Protein AF-A0A3P3EKJ6-F1 (afdb_monomer_lite)

Organism: NCBI:txid425306

pLDDT: mean 93.19, std 6.35, range [71.19, 98.12]

InterPro domains:
  IPR021436 Protein of unknown function DUF3085 [PF11284] (41-100)

Sequence (100 aa):
MFTFPILAVRKVIDRGIADAAANGGFRNPYYGTRPGEGERPGLWLVGDEGVYIMSNGKLAEGARALVAYSEQCHPVGNPDWWDYKRRHFGGDDGIEFIEA

Radius of gyration: 13.76 Å; chains: 1; bounding box: 33×24×32 Å

Secondary structure (DSSP, 8-state):
-----HHHHHHHHHHHHHHHHHTTSBPPTTTTSSTTS---SEEEEEEESEEEEEE-BPPPTTPPPPEEE-SS--TTT-TTHHHHHHHHT-SS-EEEEEE-

Foldseek 3Di:
DFDFDPVLVVVQQVVLVVQQVVAPAFAAPVNPPDPPPRSAWWWKFKDDQWTWIHIRRHHDPPDDTRITGTCLTDNVNHVCRQVVCCVPVRNDIDIDIGHD

Structure (mmCIF, N/CA/C/O backbone):
data_AF-A0A3P3EKJ6-F1
#
_entry.id   AF-A0A3P3EKJ6-F1
#
loop_
_atom_site.group_PDB
_atom_site.id
_atom_site.type_symbol
_atom_site.label_atom_id
_atom_site.label_alt_id
_atom_site.label_comp_id
_atom_site.label_asym_id
_atom_site.label_entity_id
_atom_site.label_seq_id
_atom_site.pdbx_PDB_ins_code
_atom_site.Cartn_x
_atom_site.Cartn_y
_atom_site.Cartn_z
_atom_site.occupancy
_atom_site.B_iso_or_equiv
_atom_site.auth_seq_id
_atom_site.auth_comp_id
_atom_site.auth_asym_id
_atom_site.auth_atom_id
_atom_site.pdbx_PDB_model_num
ATOM 1 N N . MET A 1 1 ? 9.458 6.744 -11.834 1.00 87.12 1 MET A N 1
ATOM 2 C CA . MET A 1 1 ? 8.083 7.023 -11.356 1.00 87.12 1 MET A CA 1
ATOM 3 C C . MET A 1 1 ? 7.342 5.705 -11.380 1.00 87.12 1 MET A C 1
ATOM 5 O O . MET A 1 1 ? 7.421 5.031 -12.396 1.00 87.12 1 MET A O 1
ATOM 9 N N . PHE A 1 2 ? 6.699 5.325 -10.279 1.00 95.44 2 PHE A N 1
ATOM 10 C CA . PHE A 1 2 ? 5.986 4.050 -10.178 1.00 95.44 2 PHE A CA 1
ATOM 11 C C . PHE A 1 2 ? 4.582 4.168 -10.764 1.00 95.44 2 PHE A C 1
ATOM 13 O O . PHE A 1 2 ? 3.879 5.139 -10.478 1.00 95.44 2 PHE A O 1
ATOM 20 N N . THR A 1 3 ? 4.176 3.189 -11.567 1.00 96.75 3 THR A N 1
ATOM 21 C CA . THR A 1 3 ? 2.817 3.103 -12.113 1.00 96.75 3 THR A CA 1
ATOM 22 C C . THR A 1 3 ? 2.078 1.910 -11.532 1.00 96.75 3 THR A C 1
ATOM 24 O O . THR A 1 3 ? 2.664 0.868 -11.239 1.00 96.75 3 THR A O 1
ATOM 27 N N . PHE A 1 4 ? 0.768 2.081 -11.363 1.00 97.25 4 PHE A N 1
ATOM 28 C CA . PHE A 1 4 ? -0.129 1.067 -10.827 1.00 97.25 4 PHE A CA 1
ATOM 29 C C . PHE A 1 4 ? -1.380 0.987 -11.703 1.00 97.25 4 PHE A C 1
ATOM 31 O O . PHE A 1 4 ? -1.954 2.032 -12.033 1.00 97.25 4 PHE A O 1
ATOM 38 N N . PRO A 1 5 ? -1.870 -0.218 -12.038 1.00 96.44 5 PRO A N 1
ATOM 39 C CA . PRO A 1 5 ? -3.151 -0.357 -12.713 1.00 96.44 5 PRO A CA 1
ATOM 40 C C . PRO A 1 5 ? -4.278 0.236 -11.860 1.00 96.44 5 PRO A C 1
ATOM 42 O O . PRO A 1 5 ? -4.478 -0.171 -10.714 1.00 96.44 5 PRO A O 1
ATOM 45 N N . ILE A 1 6 ? -5.070 1.157 -12.419 1.00 96.44 6 ILE A N 1
ATOM 46 C CA . ILE A 1 6 ? -6.115 1.877 -11.665 1.00 96.44 6 ILE A CA 1
ATOM 47 C C . ILE A 1 6 ? -7.128 0.940 -10.988 1.00 96.44 6 ILE A C 1
ATOM 49 O O . ILE A 1 6 ? -7.605 1.213 -9.888 1.00 96.44 6 ILE A O 1
ATOM 53 N N . LEU A 1 7 ? -7.431 -0.201 -11.614 1.00 98.06 7 LEU A N 1
ATOM 54 C CA . LEU A 1 7 ? -8.320 -1.210 -11.036 1.00 98.06 7 LEU A CA 1
ATOM 55 C C . LEU A 1 7 ? -7.704 -1.895 -9.810 1.00 98.06 7 LEU A C 1
ATOM 57 O O . LEU A 1 7 ? -8.432 -2.228 -8.879 1.00 98.06 7 LEU A O 1
ATOM 61 N N . ALA A 1 8 ? -6.385 -2.097 -9.791 1.00 97.19 8 ALA A N 1
ATOM 62 C CA . ALA A 1 8 ? -5.689 -2.649 -8.634 1.00 97.19 8 ALA A CA 1
ATOM 63 C C . ALA A 1 8 ? -5.668 -1.637 -7.481 1.00 97.19 8 ALA A C 1
ATOM 65 O O . ALA A 1 8 ? -5.993 -2.002 -6.355 1.00 97.19 8 ALA A O 1
ATOM 66 N N . VAL A 1 9 ? -5.399 -0.359 -7.780 1.00 96.81 9 VAL A N 1
ATOM 67 C CA . VAL A 1 9 ? -5.453 0.733 -6.792 1.00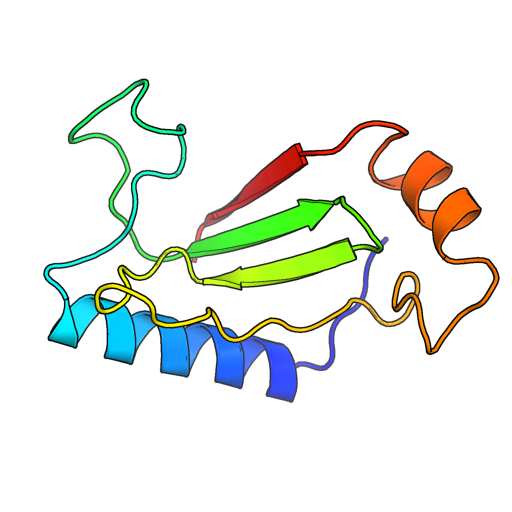 96.81 9 VAL A CA 1
ATOM 68 C C . VAL A 1 9 ? -6.829 0.796 -6.124 1.00 96.81 9 VAL A C 1
ATOM 70 O O . VAL A 1 9 ? -6.917 0.765 -4.900 1.00 96.81 9 VAL A O 1
ATOM 73 N N . ARG A 1 10 ? -7.911 0.801 -6.916 1.00 96.88 10 ARG A N 1
ATOM 74 C CA . ARG A 1 10 ? -9.287 0.811 -6.390 1.00 96.88 10 ARG A CA 1
ATOM 75 C C . ARG A 1 10 ? -9.569 -0.386 -5.488 1.00 96.88 10 ARG A C 1
ATOM 77 O O . ARG A 1 10 ? -10.058 -0.197 -4.385 1.00 96.88 10 ARG A O 1
ATOM 84 N N . LYS A 1 11 ? -9.172 -1.597 -5.894 1.00 97.75 11 LYS A N 1
ATOM 85 C CA . LYS A 1 11 ? -9.341 -2.804 -5.065 1.00 97.75 11 LYS A CA 1
ATOM 86 C C . LYS A 1 11 ? -8.619 -2.704 -3.721 1.00 97.75 11 LYS A C 1
ATOM 88 O O . LYS A 1 11 ? -9.170 -3.142 -2.716 1.00 97.75 11 LYS A O 1
ATOM 93 N N . VAL A 1 12 ? -7.405 -2.150 -3.696 1.00 97.62 12 VAL A N 1
ATOM 94 C CA . VAL A 1 12 ? -6.647 -1.942 -2.452 1.00 97.62 12 VAL A CA 1
ATOM 95 C C . VAL A 1 12 ? -7.358 -0.937 -1.543 1.00 97.62 12 VAL A C 1
ATOM 97 O O . VAL A 1 12 ? -7.476 -1.193 -0.345 1.00 97.62 12 VAL A O 1
ATOM 100 N N . ILE A 1 13 ? -7.871 0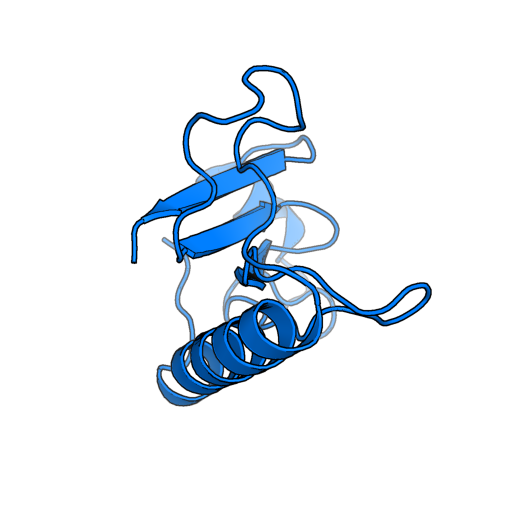.163 -2.103 1.00 95.94 13 ILE A N 1
ATOM 101 C CA . ILE A 1 13 ? -8.640 1.169 -1.355 1.00 95.94 13 ILE A CA 1
ATOM 102 C C . ILE A 1 13 ? -9.931 0.559 -0.800 1.00 95.94 13 ILE A C 1
ATOM 104 O O . ILE A 1 13 ? -10.151 0.606 0.408 1.00 95.94 13 ILE A O 1
ATOM 108 N N . ASP A 1 14 ? -10.747 -0.066 -1.652 1.00 96.50 14 ASP A N 1
ATOM 109 C CA . ASP A 1 14 ? -12.034 -0.654 -1.267 1.00 96.50 14 ASP A CA 1
ATOM 110 C C . ASP A 1 14 ? -11.850 -1.712 -0.174 1.00 96.50 14 ASP A C 1
ATOM 112 O O . ASP A 1 14 ? -12.568 -1.724 0.829 1.00 96.50 14 ASP A O 1
ATOM 116 N N . ARG A 1 15 ? -10.836 -2.576 -0.333 1.00 96.69 15 ARG A N 1
ATOM 117 C CA . ARG A 1 15 ? -10.510 -3.589 0.670 1.00 96.69 15 ARG A CA 1
ATOM 118 C C . ARG A 1 15 ? -10.069 -2.953 1.984 1.00 96.69 15 ARG A C 1
ATOM 120 O O . ARG A 1 15 ? -10.530 -3.369 3.040 1.00 96.69 15 ARG A O 1
ATOM 127 N N . GLY A 1 16 ? -9.228 -1.927 1.909 1.00 95.69 16 GLY A N 1
ATOM 128 C CA . GLY A 1 16 ? -8.757 -1.171 3.060 1.00 95.69 16 GLY A CA 1
ATOM 129 C C . GLY A 1 16 ? -9.862 -0.496 3.864 1.00 95.69 16 GLY A C 1
ATOM 130 O O . GLY A 1 16 ? -9.851 -0.559 5.091 1.00 95.69 16 GLY A O 1
ATOM 131 N N . ILE A 1 17 ? -10.837 0.111 3.182 1.00 95.50 17 ILE A N 1
ATOM 132 C CA . ILE A 1 17 ? -12.015 0.718 3.816 1.00 95.50 17 ILE A CA 1
ATOM 133 C C . ILE A 1 17 ? -12.851 -0.357 4.518 1.00 95.50 17 ILE A C 1
ATOM 135 O O . ILE A 1 17 ? -13.245 -0.169 5.669 1.00 95.50 17 ILE A O 1
ATOM 139 N N . ALA A 1 18 ? -13.095 -1.489 3.852 1.00 96.50 18 ALA A N 1
ATOM 140 C CA . ALA A 1 18 ? -13.854 -2.592 4.434 1.00 96.50 18 ALA A CA 1
ATOM 141 C C . ALA A 1 18 ? -13.154 -3.184 5.669 1.00 96.50 18 ALA A C 1
ATOM 143 O O . ALA A 1 18 ? -13.793 -3.392 6.701 1.00 96.50 18 ALA A O 1
ATOM 144 N N . ASP A 1 19 ? -11.840 -3.403 5.588 1.00 96.94 19 ASP A N 1
ATOM 145 C CA . ASP A 1 19 ? -11.045 -3.897 6.709 1.00 96.94 19 ASP A CA 1
ATOM 146 C C . ASP A 1 19 ? -11.046 -2.875 7.866 1.00 96.94 19 ASP A C 1
ATOM 148 O O . ASP A 1 19 ? -11.303 -3.245 9.010 1.00 96.94 19 ASP A O 1
ATOM 152 N N . ALA A 1 20 ? -10.878 -1.577 7.590 1.00 95.88 20 ALA A N 1
ATOM 153 C CA . ALA A 1 20 ? -10.944 -0.534 8.615 1.00 95.88 20 ALA A CA 1
ATOM 154 C C . ALA A 1 20 ? -12.306 -0.486 9.326 1.00 95.88 20 ALA A C 1
ATOM 156 O O . ALA A 1 20 ? -12.361 -0.391 10.554 1.00 95.88 20 ALA A O 1
ATOM 157 N N . ALA A 1 21 ? -13.404 -0.586 8.572 1.00 96.44 21 ALA A N 1
ATOM 158 C CA . ALA A 1 21 ? -14.754 -0.612 9.128 1.00 96.44 21 ALA A CA 1
ATOM 159 C C . ALA A 1 21 ? -14.983 -1.835 10.033 1.00 96.44 21 ALA A C 1
ATOM 161 O O . ALA A 1 21 ? -15.629 -1.716 11.072 1.00 96.44 21 ALA A O 1
ATOM 162 N N . ALA A 1 22 ? -14.421 -2.991 9.671 1.00 97.19 22 ALA A N 1
ATOM 163 C CA . ALA A 1 22 ? -14.550 -4.223 10.444 1.00 97.19 22 ALA A CA 1
ATOM 164 C C . ALA A 1 22 ? -13.637 -4.278 11.683 1.00 97.19 22 ALA A C 1
ATOM 166 O O . ALA A 1 22 ? -13.969 -4.962 12.647 1.00 97.19 22 ALA A O 1
ATOM 167 N N . ASN A 1 23 ? -12.500 -3.570 11.673 1.00 96.44 23 ASN A N 1
ATOM 168 C CA . ASN A 1 23 ? -11.419 -3.763 12.650 1.00 96.44 23 ASN A CA 1
ATOM 169 C C . ASN A 1 23 ? -11.049 -2.490 13.440 1.00 96.44 23 ASN A C 1
ATOM 171 O O . ASN A 1 23 ? -9.927 -2.353 13.933 1.00 96.44 23 ASN A O 1
ATOM 175 N N . GLY A 1 24 ? -11.978 -1.541 13.584 1.00 94.06 24 GLY A N 1
ATOM 176 C CA . GLY A 1 24 ? -11.806 -0.394 14.486 1.00 94.06 24 GLY A CA 1
ATOM 177 C C . GLY A 1 24 ? -10.926 0.733 13.933 1.00 94.06 24 GLY A C 1
ATOM 178 O O . GLY A 1 24 ? -10.156 1.350 14.679 1.00 94.06 24 GLY A O 1
ATOM 179 N N . GLY A 1 25 ? -11.022 0.996 12.628 1.00 94.75 25 GLY A N 1
ATOM 180 C CA . GLY A 1 25 ? -10.468 2.175 11.961 1.00 94.75 25 GLY A CA 1
ATOM 181 C C . GLY A 1 25 ? -9.164 1.931 11.201 1.00 94.75 25 GLY A C 1
ATOM 182 O O . GLY A 1 25 ? -8.875 0.830 10.735 1.00 94.75 25 GLY A O 1
ATOM 183 N N . PHE A 1 26 ? -8.369 2.987 11.047 1.00 94.06 26 PHE A N 1
ATOM 184 C CA . PHE A 1 26 ? -7.126 2.966 10.278 1.00 94.06 26 PHE A CA 1
ATOM 185 C C . PHE A 1 26 ? -5.905 2.820 11.189 1.00 94.06 26 PHE A C 1
ATOM 187 O O . PHE A 1 26 ? -5.932 3.171 12.370 1.00 94.06 26 PHE A O 1
ATOM 194 N N . ARG A 1 27 ? -4.827 2.256 10.648 1.00 92.31 27 ARG A N 1
ATOM 195 C CA . ARG A 1 27 ? -3.516 2.195 11.290 1.00 92.31 27 ARG A CA 1
ATOM 196 C C . ARG A 1 27 ? -2.841 3.553 11.174 1.00 92.31 27 ARG A C 1
ATOM 198 O O . ARG A 1 27 ? -2.919 4.217 10.140 1.00 92.31 27 ARG A O 1
ATOM 205 N N . ASN A 1 28 ? -2.154 3.923 12.246 1.00 89.75 28 ASN A N 1
ATOM 206 C CA . ASN A 1 28 ? -1.390 5.153 12.316 1.00 89.75 28 ASN A CA 1
ATOM 207 C C . ASN A 1 28 ? -0.226 5.119 11.299 1.00 89.75 28 ASN A C 1
ATOM 209 O O . ASN A 1 28 ? 0.555 4.163 11.322 1.00 89.75 28 ASN A O 1
ATOM 213 N N . PRO A 1 29 ? -0.092 6.121 10.413 1.00 82.94 29 PRO A N 1
ATOM 214 C CA . PRO A 1 29 ? 0.925 6.136 9.364 1.00 82.94 29 PRO A CA 1
ATOM 215 C C . PRO A 1 29 ? 2.330 6.443 9.894 1.00 82.94 29 PRO A C 1
ATOM 217 O O . PRO A 1 29 ? 3.303 6.189 9.197 1.00 82.94 29 PRO A O 1
ATOM 220 N N . TYR A 1 30 ? 2.456 6.935 11.129 1.00 80.75 30 TYR A N 1
ATOM 221 C CA . TYR A 1 30 ? 3.730 7.281 11.760 1.00 80.75 30 TYR A CA 1
ATOM 222 C C . TYR A 1 30 ? 4.278 6.151 12.638 1.00 80.75 30 TYR A C 1
ATOM 224 O O . TYR A 1 30 ? 4.963 6.415 13.625 1.00 80.75 30 TYR A O 1
ATOM 232 N N . TYR A 1 31 ? 3.955 4.892 12.330 1.00 72.69 31 TYR A N 1
ATOM 233 C CA . TYR A 1 31 ? 4.473 3.713 13.042 1.00 72.69 31 TYR A CA 1
ATOM 234 C C . TYR A 1 31 ? 4.272 3.761 14.568 1.00 72.69 31 TYR A C 1
ATOM 236 O O . TYR A 1 31 ? 5.108 3.296 15.337 1.00 72.69 31 TYR A O 1
ATOM 244 N N . GLY A 1 32 ? 3.175 4.376 15.024 1.00 73.19 32 GLY A N 1
ATOM 245 C CA . GLY A 1 32 ? 2.870 4.521 16.451 1.00 73.19 32 GLY A CA 1
ATOM 246 C C . GLY A 1 32 ? 3.685 5.591 17.186 1.00 73.19 32 GLY A C 1
ATOM 247 O O . GLY A 1 32 ? 3.512 5.748 18.390 1.00 73.19 32 GLY A O 1
ATOM 248 N N . THR A 1 33 ? 4.522 6.365 16.489 1.00 76.19 33 THR A N 1
ATOM 249 C CA . THR A 1 33 ? 5.272 7.483 17.095 1.00 76.19 33 THR A CA 1
ATOM 250 C C . THR A 1 33 ? 4.390 8.687 17.428 1.00 76.19 33 THR A C 1
ATOM 252 O O . THR A 1 33 ? 4.777 9.511 18.253 1.00 76.19 33 THR A O 1
ATOM 255 N N . ARG A 1 34 ? 3.198 8.785 16.819 1.00 79.94 34 ARG A N 1
ATOM 256 C CA . ARG A 1 34 ? 2.208 9.846 17.074 1.00 79.94 34 ARG A CA 1
ATOM 257 C C . ARG A 1 34 ? 0.787 9.280 17.210 1.00 79.94 34 ARG A C 1
ATOM 259 O O . ARG A 1 34 ? -0.012 9.425 16.286 1.00 79.94 34 ARG A O 1
ATOM 266 N N . PRO A 1 35 ? 0.467 8.570 18.307 1.00 76.44 35 PRO A N 1
ATOM 267 C CA . PRO A 1 35 ? -0.855 7.971 18.503 1.00 76.44 35 PRO A CA 1
ATOM 268 C C . PRO A 1 35 ? -1.969 9.027 18.483 1.00 76.44 35 PRO A C 1
ATOM 270 O O . PRO A 1 35 ? -1.809 10.087 19.082 1.00 76.44 35 PRO A O 1
ATOM 273 N N . GLY A 1 36 ? -3.098 8.742 17.826 1.00 77.56 36 GLY A N 1
ATOM 274 C CA . GLY A 1 36 ? -4.217 9.688 17.708 1.00 77.56 36 GLY A CA 1
ATOM 275 C C . GLY A 1 36 ? -4.040 10.738 16.607 1.00 77.56 36 GLY A C 1
ATOM 276 O O . GLY A 1 36 ? -4.973 11.482 16.303 1.00 77.56 36 GLY A O 1
ATOM 277 N N . GLU A 1 37 ? -2.857 10.807 15.991 1.00 76.38 37 GLU A N 1
ATOM 278 C 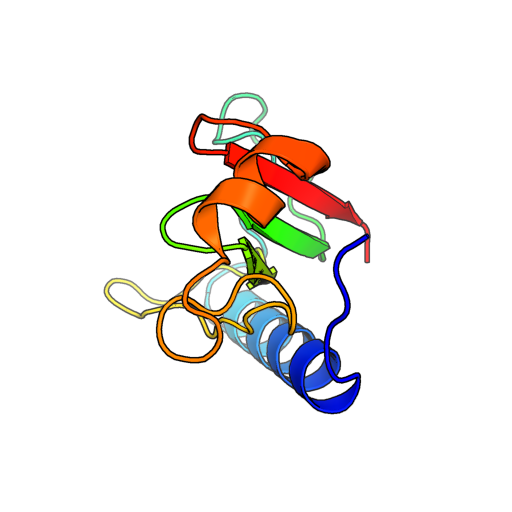CA . GLU A 1 37 ? -2.572 11.700 14.877 1.00 76.38 37 GLU A CA 1
ATOM 279 C C . GLU A 1 37 ? -2.478 10.899 13.579 1.00 76.38 37 GLU A C 1
ATOM 281 O O . GLU A 1 37 ? -1.505 10.191 13.318 1.00 76.38 37 GLU A O 1
ATOM 286 N N . GLY A 1 38 ? -3.489 11.044 12.723 1.00 76.75 38 GLY A N 1
ATOM 287 C CA . GLY A 1 38 ? -3.432 10.525 11.361 1.00 76.75 38 GLY A CA 1
ATOM 288 C C . GLY A 1 38 ? -3.969 9.108 11.169 1.00 76.75 38 GLY A C 1
ATOM 289 O O . GLY A 1 38 ? -3.679 8.525 10.129 1.00 76.75 38 GLY A O 1
ATOM 290 N N . GLU A 1 39 ? -4.795 8.554 12.071 1.00 86.31 39 GLU A N 1
ATOM 291 C CA . GLU A 1 39 ? -5.648 7.393 11.742 1.00 86.31 39 GLU A CA 1
ATOM 292 C C . GLU A 1 39 ? -6.757 7.773 10.735 1.00 86.31 39 GLU A C 1
ATOM 294 O O . GLU A 1 39 ? -7.955 7.699 11.004 1.00 86.31 39 GLU A O 1
ATOM 299 N N . ARG A 1 40 ? -6.338 8.193 9.544 1.00 88.56 40 ARG A N 1
ATOM 300 C CA . ARG A 1 40 ? -7.165 8.605 8.412 1.00 88.56 40 ARG A CA 1
ATOM 301 C C . ARG A 1 40 ? -6.984 7.628 7.247 1.00 88.56 40 ARG A C 1
ATOM 303 O O . ARG A 1 40 ? -5.940 6.978 7.180 1.00 88.56 40 ARG A O 1
ATOM 310 N N . PRO A 1 41 ? -7.944 7.531 6.315 1.00 91.25 41 PRO A N 1
ATOM 311 C CA . PRO A 1 41 ? -7.780 6.711 5.121 1.00 91.25 41 PRO A CA 1
ATOM 312 C C . PRO A 1 41 ? -6.550 7.135 4.310 1.00 91.25 41 PRO A C 1
ATOM 314 O O . PRO A 1 41 ? -6.293 8.328 4.132 1.00 91.25 41 PRO A O 1
ATOM 317 N N . GLY A 1 42 ? -5.807 6.154 3.806 1.00 93.50 42 GLY A N 1
ATOM 318 C CA . GLY A 1 42 ? -4.707 6.381 2.880 1.00 93.50 42 GLY A CA 1
ATOM 319 C C . GLY A 1 42 ? -4.053 5.092 2.399 1.00 93.50 42 GLY A C 1
ATOM 320 O O . GLY A 1 42 ? -4.430 3.974 2.780 1.00 93.50 42 GLY A O 1
ATOM 321 N N . LEU A 1 43 ? -3.061 5.264 1.534 1.00 95.25 43 LEU A N 1
ATOM 322 C CA .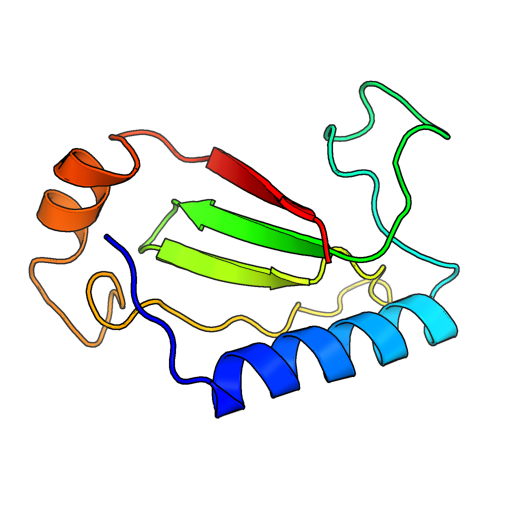 LEU A 1 43 ? -2.229 4.192 1.009 1.00 95.25 43 LEU A CA 1
ATOM 323 C C . LEU A 1 43 ? -0.818 4.291 1.580 1.00 95.25 43 LEU A C 1
ATOM 325 O O . LEU A 1 43 ? -0.277 5.367 1.801 1.00 95.25 43 LEU A O 1
ATOM 329 N N . TRP A 1 44 ? -0.210 3.137 1.781 1.00 95.44 44 TRP A N 1
ATOM 330 C CA . TRP A 1 44 ? 1.205 2.972 2.056 1.00 95.44 44 TRP A CA 1
ATOM 331 C C . TRP A 1 44 ? 1.890 2.534 0.775 1.00 95.44 44 TRP A C 1
ATOM 333 O O . TRP A 1 44 ? 1.585 1.457 0.265 1.00 95.44 44 TRP A O 1
ATOM 343 N N . LEU A 1 45 ? 2.792 3.370 0.263 1.00 96.56 45 LEU A N 1
ATOM 344 C CA . LEU A 1 45 ? 3.756 2.986 -0.757 1.00 96.56 45 LEU A CA 1
ATOM 345 C C . LEU A 1 45 ? 4.948 2.354 -0.044 1.00 96.56 45 LEU A C 1
ATOM 347 O O . LEU A 1 45 ? 5.708 3.048 0.625 1.00 96.56 45 LEU A O 1
ATOM 351 N N . VAL A 1 46 ? 5.081 1.042 -0.170 1.00 96.62 46 VAL A N 1
ATOM 352 C CA . VAL A 1 46 ? 6.105 0.249 0.505 1.00 96.62 46 VAL A CA 1
ATOM 353 C C . VAL A 1 46 ? 7.203 -0.098 -0.489 1.00 96.62 46 VAL A C 1
ATOM 355 O O . VAL A 1 46 ? 6.917 -0.613 -1.573 1.00 96.62 46 VAL A O 1
ATOM 358 N N . GLY A 1 47 ? 8.449 0.172 -0.115 1.00 97.12 47 GLY A N 1
ATOM 359 C CA . GLY A 1 47 ? 9.634 -0.381 -0.757 1.00 97.12 47 GLY A CA 1
ATOM 360 C C . GLY A 1 47 ? 10.229 -1.466 0.132 1.00 97.12 47 GLY A C 1
ATOM 361 O O . GLY A 1 47 ? 10.626 -1.174 1.251 1.00 97.12 47 GLY A O 1
ATOM 362 N N . ASP A 1 48 ? 10.294 -2.693 -0.377 1.00 94.94 48 ASP A N 1
ATOM 363 C CA . ASP A 1 48 ? 10.877 -3.882 0.269 1.00 94.94 48 ASP A CA 1
ATOM 364 C C . ASP A 1 48 ? 11.397 -4.798 -0.863 1.00 94.94 48 ASP A C 1
ATOM 366 O O . ASP A 1 48 ? 12.112 -4.314 -1.753 1.00 94.94 48 ASP A O 1
ATOM 370 N N . GLU A 1 49 ? 10.988 -6.067 -0.924 1.00 95.56 49 GLU A N 1
ATOM 371 C CA . GLU A 1 49 ? 11.095 -6.931 -2.097 1.00 95.56 49 GLU A CA 1
ATOM 372 C C . GLU A 1 49 ? 10.139 -6.447 -3.203 1.00 95.56 49 GLU A C 1
ATOM 374 O O . GLU A 1 49 ? 9.037 -6.961 -3.414 1.00 95.56 49 GLU A O 1
ATOM 379 N N . GLY A 1 50 ? 10.562 -5.385 -3.888 1.00 97.06 50 GLY A N 1
ATOM 380 C CA . GLY A 1 50 ? 9.796 -4.649 -4.885 1.00 97.06 50 GLY A CA 1
ATOM 381 C C . GLY A 1 50 ? 9.292 -3.301 -4.370 1.00 97.06 50 GLY A C 1
ATOM 382 O O . GLY A 1 50 ? 9.733 -2.789 -3.342 1.00 97.06 50 GLY A O 1
ATOM 383 N N . VAL A 1 51 ? 8.357 -2.713 -5.117 1.00 97.94 51 VAL A N 1
ATOM 384 C CA . VAL A 1 51 ? 7.605 -1.523 -4.689 1.00 97.94 51 VAL A CA 1
ATOM 385 C C . VAL A 1 51 ? 6.127 -1.771 -4.937 1.00 97.94 51 VAL A C 1
ATOM 387 O O . VAL A 1 51 ? 5.728 -2.059 -6.071 1.00 97.94 51 VAL A O 1
ATOM 390 N N . TYR A 1 52 ? 5.319 -1.657 -3.887 1.00 98.12 52 TYR A N 1
ATOM 391 C CA . TYR A 1 52 ? 3.888 -1.944 -3.914 1.00 98.12 52 TYR A CA 1
ATOM 392 C C . TYR A 1 52 ? 3.090 -0.969 -3.055 1.00 98.12 52 TYR A C 1
ATOM 394 O O . TYR A 1 52 ? 3.630 -0.263 -2.209 1.00 98.12 52 TYR A O 1
ATOM 402 N N . ILE A 1 53 ? 1.778 -0.942 -3.276 1.00 97.69 53 ILE A N 1
ATOM 403 C CA . ILE A 1 53 ? 0.832 -0.222 -2.426 1.00 97.69 53 ILE A CA 1
ATOM 404 C C . ILE A 1 53 ? 0.002 -1.183 -1.583 1.00 97.69 53 ILE A C 1
ATOM 406 O O . ILE A 1 53 ? -0.357 -2.275 -2.031 1.00 97.69 53 ILE A O 1
ATOM 410 N N . MET A 1 54 ? -0.358 -0.739 -0.385 1.00 96.81 54 MET A N 1
ATOM 411 C CA . MET A 1 54 ? -1.360 -1.370 0.473 1.00 96.81 54 MET A CA 1
ATOM 412 C C . MET A 1 54 ? -2.151 -0.308 1.239 1.00 96.81 54 MET A C 1
ATOM 414 O O . MET A 1 54 ? -1.669 0.803 1.428 1.00 96.81 54 MET A O 1
ATOM 418 N N . SER A 1 55 ? -3.365 -0.618 1.696 1.00 95.56 55 SER A N 1
ATOM 419 C CA . SER A 1 55 ? -4.122 0.321 2.533 1.00 95.56 55 SER A CA 1
ATOM 420 C C . SER A 1 55 ? -3.646 0.295 3.983 1.00 95.56 55 SER A C 1
ATOM 422 O O . SER A 1 55 ? -3.301 -0.764 4.514 1.00 95.56 55 SER A O 1
ATOM 424 N N . ASN A 1 56 ? -3.717 1.444 4.654 1.00 95.06 56 ASN A N 1
ATOM 425 C CA . ASN A 1 56 ? -3.512 1.535 6.094 1.00 95.06 56 ASN A CA 1
ATOM 426 C C . ASN A 1 56 ? -4.729 1.084 6.929 1.00 95.06 56 ASN A C 1
ATOM 428 O O . ASN A 1 56 ? -4.661 1.165 8.150 1.00 95.06 56 ASN A O 1
ATOM 432 N N . GLY A 1 57 ? -5.819 0.570 6.348 1.00 95.69 57 GLY A N 1
ATOM 433 C CA . GLY A 1 57 ? -6.933 -0.000 7.124 1.00 95.69 57 GLY A CA 1
ATOM 434 C C . GLY A 1 57 ? -6.463 -1.054 8.138 1.00 95.69 57 GLY A C 1
ATOM 435 O O . GLY A 1 57 ? -5.526 -1.809 7.852 1.00 95.69 57 GLY A O 1
ATOM 436 N N . LYS A 1 58 ? -7.042 -1.074 9.349 1.00 95.56 58 LYS A N 1
ATOM 437 C CA . LYS A 1 58 ? -6.740 -2.125 10.336 1.00 95.56 58 LYS A CA 1
ATOM 438 C C . LYS A 1 58 ? -7.253 -3.464 9.829 1.00 95.56 58 LYS A C 1
ATOM 440 O O . LYS A 1 58 ? -8.334 -3.546 9.261 1.00 95.56 58 LYS A O 1
ATOM 445 N N . LEU A 1 59 ? -6.465 -4.503 10.053 1.00 95.38 59 LEU A N 1
ATOM 446 C CA . LEU A 1 59 ? -6.782 -5.871 9.668 1.00 95.38 59 LEU A CA 1
ATOM 447 C C . LEU A 1 59 ? -7.220 -6.657 10.900 1.00 95.38 59 LEU A C 1
ATOM 449 O O . LEU A 1 59 ? -6.845 -6.313 12.022 1.00 95.38 59 LEU A O 1
ATOM 453 N N . ALA A 1 60 ? -7.953 -7.742 10.671 1.00 95.56 60 ALA A N 1
ATOM 454 C CA . ALA A 1 60 ? -8.149 -8.753 11.696 1.00 95.56 60 ALA A CA 1
ATOM 455 C C . ALA A 1 60 ? -6.794 -9.369 12.085 1.00 95.56 60 ALA A C 1
ATOM 457 O O . ALA A 1 60 ? -5.864 -9.429 11.272 1.00 95.56 60 ALA A O 1
ATOM 458 N N . GLU A 1 61 ? -6.683 -9.846 13.321 1.00 93.50 61 GLU A N 1
ATOM 459 C CA . GLU A 1 61 ? -5.466 -10.495 13.801 1.00 93.50 61 GLU A CA 1
ATOM 460 C C . GLU A 1 61 ? -5.084 -11.688 12.905 1.00 93.50 61 GLU A C 1
ATOM 462 O O . GLU A 1 61 ? -5.924 -12.509 12.537 1.00 93.50 61 GLU A O 1
ATOM 467 N N . GLY A 1 62 ? -3.813 -11.750 12.496 1.00 94.00 62 GLY A N 1
ATOM 468 C CA . GLY A 1 62 ? -3.288 -12.790 11.603 1.00 94.00 62 GLY A CA 1
ATOM 469 C C . GLY A 1 62 ? -3.657 -12.649 10.118 1.00 94.00 62 GLY A C 1
ATOM 470 O O . GLY A 1 62 ? -3.135 -13.405 9.295 1.00 94.00 62 GLY A O 1
ATOM 471 N N . ALA A 1 63 ? -4.508 -11.691 9.735 1.00 95.38 63 ALA A N 1
ATOM 472 C CA . ALA A 1 63 ? -4.844 -11.460 8.333 1.00 95.38 63 ALA A CA 1
ATOM 473 C C . ALA A 1 63 ? -3.713 -10.739 7.578 1.00 95.38 63 ALA A C 1
ATOM 475 O O . ALA A 1 63 ? -2.965 -9.933 8.133 1.00 95.38 63 ALA A O 1
ATOM 476 N N . ARG A 1 64 ? -3.608 -11.011 6.273 1.00 94.25 64 ARG A N 1
ATOM 477 C CA . ARG A 1 64 ? -2.660 -10.338 5.373 1.00 94.25 64 ARG A CA 1
ATOM 478 C C . ARG A 1 64 ? -3.353 -9.219 4.606 1.00 94.25 64 ARG A C 1
ATOM 480 O O . ARG A 1 64 ? -4.490 -9.377 4.169 1.00 94.25 64 ARG A O 1
ATOM 487 N N . ALA A 1 65 ? -2.643 -8.111 4.413 1.00 94.06 65 ALA A N 1
ATOM 488 C CA . ALA A 1 65 ? -3.120 -7.019 3.577 1.00 94.06 65 ALA A CA 1
ATOM 489 C C . ALA A 1 65 ? -3.204 -7.444 2.106 1.00 94.06 65 ALA A C 1
ATOM 491 O O . ALA A 1 65 ? -2.372 -8.214 1.622 1.00 94.06 65 ALA A O 1
ATOM 492 N N . LEU A 1 66 ? -4.160 -6.870 1.377 1.00 97.06 66 LEU A N 1
ATOM 493 C CA . LEU A 1 66 ? -4.104 -6.862 -0.080 1.00 97.06 66 LEU A CA 1
ATOM 494 C C . LEU A 1 66 ? -3.014 -5.880 -0.532 1.00 97.06 66 LEU A C 1
ATOM 496 O O . LEU A 1 66 ? -3.025 -4.718 -0.121 1.00 97.06 66 LEU A O 1
ATOM 500 N N . VAL A 1 67 ? -2.108 -6.346 -1.392 1.00 97.44 67 VAL A N 1
ATOM 501 C CA . VAL A 1 67 ? -1.034 -5.536 -1.983 1.00 97.44 67 VAL A CA 1
ATOM 502 C C . VAL A 1 67 ? -1.188 -5.462 -3.500 1.00 97.44 67 VAL A C 1
ATOM 504 O O . VAL A 1 67 ? -1.694 -6.396 -4.126 1.00 97.44 67 VAL A O 1
ATOM 507 N N . ALA A 1 68 ? -0.730 -4.366 -4.100 1.00 97.69 68 ALA A N 1
ATOM 508 C CA . ALA A 1 68 ? -0.588 -4.242 -5.547 1.00 97.69 68 ALA A CA 1
ATOM 509 C C . ALA A 1 68 ? 0.808 -3.722 -5.890 1.00 97.69 68 ALA A C 1
ATOM 511 O O . ALA A 1 68 ? 1.161 -2.599 -5.530 1.00 97.69 68 ALA A O 1
ATOM 512 N N . TYR A 1 69 ? 1.595 -4.539 -6.585 1.00 97.94 69 TYR A N 1
ATOM 513 C CA . TYR A 1 69 ? 2.916 -4.144 -7.058 1.00 97.94 69 TYR A CA 1
ATOM 514 C C . TYR A 1 69 ? 2.825 -3.100 -8.166 1.00 97.94 69 TYR A C 1
ATOM 516 O O . TYR A 1 69 ? 1.909 -3.113 -8.992 1.00 97.94 69 TYR A O 1
ATOM 524 N N . SER A 1 70 ? 3.807 -2.204 -8.173 1.00 97.69 70 SER A N 1
ATOM 525 C CA . SER A 1 70 ? 4.066 -1.331 -9.311 1.00 97.69 70 SER A CA 1
ATOM 526 C C . SER A 1 70 ? 4.504 -2.152 -10.520 1.00 97.69 70 SER A C 1
ATOM 528 O O . SER A 1 70 ? 5.130 -3.205 -10.380 1.00 97.69 70 SER A O 1
ATOM 530 N N . GLU A 1 71 ? 4.221 -1.652 -11.719 1.00 95.88 71 GLU A N 1
ATOM 531 C CA . GLU A 1 71 ? 4.590 -2.346 -12.958 1.00 95.88 71 GLU A CA 1
ATOM 532 C C . GLU A 1 71 ? 6.115 -2.468 -13.119 1.00 95.88 71 GLU A C 1
ATOM 534 O O . GLU A 1 71 ? 6.603 -3.434 -13.698 1.00 95.88 71 GLU A O 1
ATOM 539 N N . GLN A 1 72 ? 6.880 -1.516 -12.575 1.00 96.81 72 GLN A N 1
ATOM 540 C CA . GLN A 1 72 ? 8.341 -1.496 -12.681 1.00 96.81 72 GLN A CA 1
ATOM 541 C C . GLN A 1 72 ? 9.036 -2.345 -11.619 1.00 96.81 72 GLN A C 1
ATOM 543 O O . GLN A 1 72 ? 10.137 -2.826 -11.874 1.00 96.81 72 GLN A O 1
ATOM 548 N N . CYS A 1 73 ? 8.432 -2.530 -10.442 1.00 97.19 73 CYS A N 1
ATOM 549 C CA . CYS A 1 73 ? 9.084 -3.199 -9.317 1.00 97.19 73 CYS A CA 1
ATOM 550 C C . CYS A 1 73 ? 8.286 -4.396 -8.793 1.00 97.19 73 CYS A C 1
ATOM 552 O O . CYS A 1 73 ? 8.187 -4.595 -7.582 1.00 97.19 73 CYS A O 1
ATOM 554 N N . HIS A 1 74 ? 7.720 -5.194 -9.699 1.00 96.69 74 HIS A N 1
ATOM 555 C CA . HIS A 1 74 ? 7.177 -6.503 -9.356 1.00 96.69 74 HIS A CA 1
ATOM 556 C C . HIS A 1 74 ? 8.317 -7.540 -9.346 1.00 96.69 74 HIS A C 1
ATOM 558 O O . HIS A 1 74 ? 8.850 -7.828 -10.417 1.00 96.69 74 HIS A O 1
ATOM 564 N N . PRO A 1 75 ? 8.653 -8.179 -8.207 1.00 94.88 75 PRO A N 1
ATOM 565 C CA . PRO A 1 75 ? 9.844 -9.033 -8.098 1.00 94.88 75 PRO A CA 1
ATOM 566 C C . PRO A 1 75 ? 9.807 -10.264 -9.015 1.00 94.88 75 PRO A C 1
ATOM 568 O O . PRO A 1 75 ? 10.820 -10.675 -9.565 1.00 94.88 75 PRO A O 1
ATOM 571 N N . VAL A 1 76 ? 8.612 -10.816 -9.243 1.00 94.81 76 VAL A N 1
ATOM 572 C CA . VAL A 1 76 ? 8.387 -11.907 -10.211 1.00 94.81 76 VAL A CA 1
ATOM 573 C C . VAL A 1 76 ? 8.274 -11.415 -11.664 1.00 94.81 76 VAL A C 1
ATOM 575 O O . VAL A 1 76 ? 8.562 -12.165 -12.590 1.00 94.81 76 VAL A O 1
ATOM 578 N N . GLY A 1 77 ? 7.813 -10.180 -11.882 1.00 89.56 77 GLY A N 1
ATOM 579 C CA . GLY A 1 77 ? 7.425 -9.680 -13.206 1.00 89.56 77 GLY A CA 1
ATOM 580 C C . GLY A 1 77 ? 8.518 -8.900 -13.935 1.00 89.56 77 GLY A C 1
ATOM 581 O O . GLY A 1 77 ? 8.487 -8.825 -15.161 1.00 89.56 77 GLY A O 1
ATOM 582 N N . ASN A 1 78 ? 9.477 -8.333 -13.203 1.00 92.75 78 ASN A N 1
ATOM 583 C CA . ASN A 1 78 ? 10.582 -7.570 -13.768 1.00 92.75 78 ASN A CA 1
ATOM 584 C C . ASN A 1 78 ? 11.898 -7.954 -13.073 1.00 92.75 78 ASN A C 1
ATOM 586 O O . ASN A 1 78 ? 12.049 -7.610 -11.905 1.00 92.75 78 ASN A O 1
ATOM 590 N N . PRO A 1 79 ? 12.866 -8.602 -13.748 1.00 93.94 79 PRO A N 1
ATOM 591 C CA . PRO A 1 79 ? 14.152 -8.954 -13.139 1.00 93.94 79 PRO A CA 1
ATOM 592 C C . PRO A 1 79 ? 14.977 -7.731 -12.702 1.00 93.94 79 PRO A C 1
ATOM 594 O O . PRO A 1 79 ? 15.757 -7.836 -11.760 1.00 93.94 79 PRO A O 1
ATOM 597 N N . ASP A 1 80 ? 14.752 -6.562 -13.310 1.00 96.19 80 ASP A N 1
ATOM 598 C CA . ASP A 1 80 ? 15.480 -5.320 -13.017 1.00 96.19 80 ASP A CA 1
ATOM 599 C C . ASP A 1 80 ? 14.823 -4.494 -11.893 1.00 96.19 80 ASP A C 1
ATOM 601 O O . ASP A 1 80 ? 15.169 -3.329 -11.664 1.00 96.19 80 ASP A O 1
ATOM 605 N N . TRP A 1 81 ? 13.843 -5.068 -11.183 1.00 97.12 81 TRP A N 1
ATOM 606 C CA . TRP A 1 81 ? 13.064 -4.366 -10.161 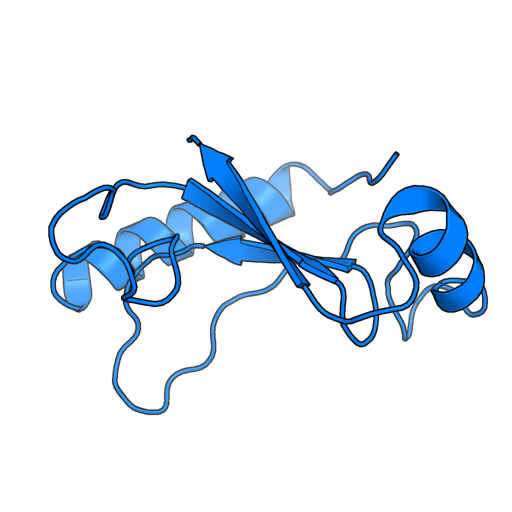1.00 97.12 81 TRP A CA 1
ATOM 607 C C . TRP A 1 81 ? 13.942 -3.707 -9.091 1.00 97.12 81 TRP A C 1
ATOM 609 O O . TRP A 1 81 ? 13.604 -2.621 -8.614 1.00 97.12 81 TRP A O 1
ATOM 619 N N . TRP A 1 82 ? 15.056 -4.348 -8.719 1.00 96.38 82 TRP A N 1
ATOM 620 C CA . TRP A 1 82 ? 15.951 -3.891 -7.656 1.00 96.38 82 TRP A CA 1
ATOM 621 C C . TRP A 1 82 ? 16.682 -2.608 -8.040 1.00 96.38 82 TRP A C 1
ATOM 623 O O . TRP A 1 82 ? 16.663 -1.632 -7.290 1.00 96.38 82 TRP A O 1
ATOM 633 N N . ASP A 1 83 ? 17.264 -2.564 -9.237 1.00 97.06 83 ASP A N 1
ATOM 634 C CA . ASP A 1 83 ? 17.960 -1.373 -9.724 1.00 97.06 83 ASP A CA 1
ATOM 635 C C . ASP A 1 83 ? 16.983 -0.207 -9.915 1.00 97.06 83 ASP A C 1
ATOM 637 O O . ASP A 1 83 ? 17.297 0.942 -9.580 1.00 97.06 83 ASP A O 1
ATOM 641 N N . TYR A 1 84 ? 15.757 -0.499 -10.364 1.00 97.31 84 T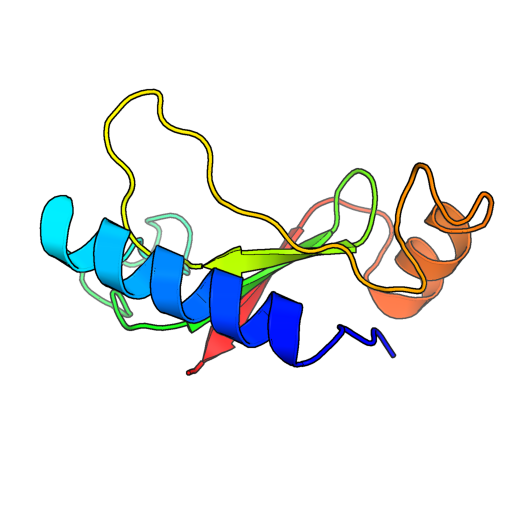YR A N 1
ATOM 642 C CA . TYR A 1 84 ? 14.702 0.505 -10.461 1.00 97.31 84 TYR A CA 1
ATOM 643 C C . TYR A 1 84 ? 14.268 1.027 -9.076 1.00 97.31 84 TYR A C 1
ATOM 645 O O . TYR A 1 84 ? 14.180 2.247 -8.897 1.00 97.31 84 TYR A O 1
ATOM 653 N N . LYS A 1 85 ? 14.059 0.146 -8.078 1.00 96.94 85 LYS A N 1
ATOM 654 C CA . LYS A 1 85 ? 13.767 0.525 -6.676 1.00 96.94 85 LYS A CA 1
ATOM 655 C C . LYS A 1 85 ? 14.872 1.436 -6.149 1.00 96.94 85 LYS A C 1
ATOM 657 O O . LYS A 1 85 ? 14.581 2.547 -5.717 1.00 96.94 85 LYS A O 1
ATOM 662 N N . ARG A 1 86 ? 16.139 1.028 -6.263 1.00 96.62 86 ARG A N 1
ATOM 663 C CA . ARG A 1 86 ? 17.293 1.799 -5.768 1.00 96.62 86 ARG A CA 1
ATOM 664 C C . ARG A 1 86 ? 17.373 3.202 -6.342 1.00 96.62 86 ARG A C 1
ATOM 666 O O . ARG A 1 86 ? 17.705 4.140 -5.623 1.00 96.62 86 ARG A O 1
ATOM 673 N N . ARG A 1 87 ? 17.065 3.352 -7.630 1.00 96.50 87 ARG A N 1
ATOM 674 C CA . ARG A 1 87 ? 17.102 4.645 -8.316 1.00 96.50 87 ARG A CA 1
ATOM 675 C C . ARG A 1 87 ? 15.956 5.578 -7.917 1.00 96.50 87 ARG A C 1
ATOM 677 O O . ARG A 1 87 ? 16.134 6.793 -7.979 1.00 96.50 87 ARG A O 1
ATOM 684 N N . HIS A 1 88 ? 14.781 5.038 -7.592 1.00 95.62 88 HIS A N 1
ATOM 685 C CA . HIS A 1 88 ? 13.547 5.827 -7.476 1.00 95.62 88 HIS A CA 1
ATOM 686 C C . HIS A 1 88 ? 12.912 5.858 -6.083 1.00 95.62 88 HIS A C 1
ATOM 688 O O . HIS A 1 88 ? 12.207 6.817 -5.784 1.00 95.62 88 HIS A O 1
ATOM 694 N N . PHE A 1 89 ? 13.134 4.834 -5.267 1.00 95.62 89 PHE A N 1
ATOM 695 C CA . PHE A 1 89 ? 12.651 4.721 -3.891 1.00 95.62 89 PHE A CA 1
ATOM 696 C C . PHE A 1 89 ? 13.811 4.808 -2.891 1.00 95.62 89 PHE A C 1
ATOM 698 O O . PHE A 1 89 ? 13.713 5.501 -1.888 1.00 95.62 89 PHE A O 1
ATOM 705 N N . GLY A 1 90 ? 14.927 4.140 -3.194 1.00 95.31 90 GLY A N 1
ATOM 706 C CA . GLY A 1 90 ? 16.083 4.021 -2.306 1.00 95.31 90 GLY A CA 1
ATOM 707 C C . GLY A 1 90 ? 16.542 2.571 -2.162 1.00 95.31 90 GLY A C 1
ATOM 708 O O . GLY A 1 90 ? 15.913 1.652 -2.688 1.00 95.31 90 GLY A O 1
ATOM 709 N N . GLY A 1 91 ? 17.687 2.373 -1.506 1.00 93.31 91 GLY A N 1
ATOM 710 C CA . GLY A 1 91 ? 18.236 1.034 -1.261 1.00 93.31 91 GLY A CA 1
ATOM 711 C C . GLY A 1 91 ? 17.578 0.301 -0.096 1.00 93.31 91 GLY A C 1
ATOM 712 O O . GLY A 1 91 ? 17.431 -0.915 -0.168 1.00 93.31 91 GLY A O 1
ATOM 713 N N . ASP A 1 92 ? 17.161 1.041 0.926 1.00 94.94 92 ASP A N 1
ATOM 714 C CA . ASP A 1 92 ? 16.617 0.477 2.159 1.00 94.94 92 ASP A CA 1
ATOM 715 C C . ASP A 1 92 ? 15.104 0.241 2.065 1.00 94.94 92 ASP A C 1
ATOM 717 O O . ASP A 1 92 ? 14.427 0.708 1.138 1.00 94.94 92 ASP A O 1
ATOM 721 N N . ASP A 1 93 ? 14.580 -0.500 3.037 1.00 94.94 93 ASP A N 1
ATOM 722 C CA . ASP A 1 93 ? 13.147 -0.731 3.171 1.00 94.94 93 ASP A CA 1
ATOM 723 C C . ASP A 1 93 ? 12.464 0.469 3.822 1.00 94.94 93 ASP A C 1
ATOM 725 O O . ASP A 1 93 ? 13.021 1.134 4.700 1.00 94.94 93 ASP A O 1
ATOM 729 N N . GLY A 1 94 ? 11.240 0.764 3.395 1.00 93.62 94 GLY A N 1
ATOM 730 C CA . GLY A 1 94 ? 10.528 1.936 3.884 1.00 93.62 94 GLY A CA 1
ATOM 731 C C . GLY A 1 94 ? 9.084 2.012 3.425 1.00 93.62 94 GLY A C 1
ATOM 732 O O . GLY A 1 94 ? 8.649 1.292 2.525 1.00 93.62 94 GLY A O 1
ATOM 733 N N . ILE A 1 95 ? 8.338 2.917 4.054 1.00 92.88 95 ILE A N 1
ATOM 734 C CA . ILE A 1 95 ? 6.955 3.220 3.691 1.00 92.88 95 ILE A CA 1
ATOM 735 C C . ILE A 1 95 ? 6.778 4.728 3.606 1.00 92.88 95 ILE A C 1
ATOM 737 O O . ILE A 1 95 ? 7.131 5.447 4.539 1.00 92.88 95 ILE A O 1
ATOM 741 N N . GLU A 1 96 ? 6.153 5.166 2.521 1.00 92.56 96 GLU A N 1
ATOM 742 C CA . GLU A 1 96 ? 5.641 6.519 2.338 1.00 92.56 96 GLU A CA 1
ATOM 743 C C . GLU A 1 96 ? 4.112 6.502 2.436 1.00 92.56 96 GLU A C 1
ATOM 745 O O . GLU A 1 96 ? 3.441 5.674 1.809 1.00 92.56 96 GLU A O 1
ATOM 750 N N . PHE A 1 97 ? 3.539 7.406 3.232 1.00 92.50 97 PHE A N 1
ATOM 751 C CA . PHE A 1 97 ? 2.087 7.537 3.346 1.00 92.50 97 PHE A CA 1
ATOM 752 C C . PHE A 1 97 ? 1.546 8.488 2.278 1.00 92.50 97 PHE A C 1
ATOM 754 O O . PHE A 1 97 ? 1.947 9.646 2.193 1.00 92.50 97 PHE A O 1
ATOM 761 N N . ILE A 1 98 ? 0.596 7.994 1.490 1.00 91.94 98 ILE A N 1
ATOM 762 C CA . ILE A 1 98 ? -0.150 8.758 0.498 1.00 91.94 98 ILE A CA 1
ATOM 763 C C . ILE A 1 98 ? -1.555 8.974 1.046 1.00 91.94 98 ILE A C 1
ATOM 765 O O . ILE A 1 98 ? -2.332 8.035 1.242 1.00 91.94 98 ILE A O 1
ATOM 769 N N . GLU A 1 99 ? -1.859 10.238 1.283 1.00 86.56 99 GLU A N 1
ATOM 770 C CA . GLU A 1 99 ? -3.167 10.704 1.706 1.00 86.56 99 GLU A CA 1
ATOM 771 C C . GLU A 1 99 ? -4.242 10.395 0.646 1.00 86.56 99 GLU A C 1
ATOM 773 O O . GLU A 1 99 ? -4.020 10.652 -0.539 1.00 86.56 99 GLU A O 1
ATOM 778 N N . ALA A 1 100 ? -5.378 9.823 1.071 1.00 71.19 100 ALA A N 1
ATOM 779 C CA . ALA A 1 100 ? -6.557 9.597 0.225 1.00 71.19 100 ALA A CA 1
ATOM 780 C C . ALA A 1 100 ? -7.550 10.763 0.289 1.00 71.19 100 ALA A C 1
ATOM 782 O O . ALA A 1 100 ? -7.658 11.387 1.376 1.00 71.19 100 ALA A O 1
#